Protein AF-A0A9E0DJP1-F1 (afdb_monomer)

Foldseek 3Di:
DDDDDDDDDDDDPVVVVVVVVVCVVVVHDPVVVVVVVVVVVVVVVVVVVVCVVVVVVCVVVVNDDPVSVVVVVVVVVD

Secondary structure (DSSP, 8-state):
------------HHHHHHHHHHHHHHT--HHHHHHHHHHHHHHHHHHHHHHHHHHHHHHHTT--SHHHHHHHHHHHH-

Mean predicted aligned error: 6.41 Å

Solvent-accessible surface area (backbone atoms only — not comparable to full-atom values): 4803 Å² total; per-residue (Å²): 131,90,85,80,84,90,83,86,81,88,73,59,68,71,57,49,57,52,50,53,53,50,30,64,76,69,73,51,53,72,69,56,53,52,55,48,53,51,49,51,54,53,48,52,54,52,50,52,52,50,50,56,54,48,53,55,53,32,50,77,71,70,40,83,53,71,67,49,52,52,52,52,54,54,67,72,75,110

pLDDT: mean 92.63, std 7.78, range [48.34, 98.06]

Structure (mmCIF, N/CA/C/O backbone):
data_AF-A0A9E0DJP1-F1
#
_entry.id   AF-A0A9E0DJP1-F1
#
loop_
_atom_site.group_PDB
_atom_site.id
_atom_site.type_symbol
_atom_site.label_atom_id
_atom_site.label_alt_id
_atom_site.label_comp_id
_atom_site.label_asym_id
_atom_site.label_entity_id
_atom_site.label_seq_id
_atom_site.pdbx_PDB_ins_code
_atom_site.Cartn_x
_atom_site.Cartn_y
_atom_site.Cartn_z
_atom_site.occupancy
_atom_site.B_iso_or_equiv
_atom_site.auth_seq_id
_atom_site.auth_comp_id
_atom_site.auth_asym_id
_atom_site.auth_atom_id
_atom_site.pdbx_PDB_model_num
ATOM 1 N N . MET A 1 1 ? 14.620 -4.760 17.935 1.00 48.34 1 MET A N 1
ATOM 2 C CA . MET A 1 1 ? 13.670 -3.787 18.519 1.00 48.34 1 MET A CA 1
ATOM 3 C C . MET A 1 1 ? 12.878 -3.176 17.369 1.00 48.34 1 MET A C 1
ATOM 5 O O . MET A 1 1 ? 13.498 -2.577 16.500 1.00 48.34 1 MET A O 1
ATOM 9 N N . ARG A 1 2 ? 11.562 -3.410 17.260 1.00 57.03 2 ARG A N 1
ATOM 10 C CA . ARG A 1 2 ? 10.747 -2.746 16.226 1.00 57.03 2 ARG A CA 1
ATOM 11 C C . ARG A 1 2 ? 10.530 -1.299 16.678 1.00 57.03 2 ARG A C 1
ATOM 13 O O . ARG A 1 2 ? 9.834 -1.084 17.661 1.00 57.03 2 ARG A O 1
ATOM 20 N N . SER A 1 3 ? 11.178 -0.341 16.019 1.00 82.56 3 SER A N 1
ATOM 21 C CA . SER A 1 3 ? 10.940 1.086 16.255 1.00 82.56 3 SER A CA 1
ATOM 22 C C . SER A 1 3 ? 9.732 1.514 15.426 1.00 82.56 3 SER A C 1
ATOM 24 O O . SER A 1 3 ? 9.733 1.335 14.209 1.00 82.56 3 SER A O 1
ATOM 26 N N . SER A 1 4 ? 8.687 2.025 16.072 1.00 85.06 4 SER A N 1
ATOM 27 C CA . SER A 1 4 ? 7.528 2.619 15.403 1.00 85.06 4 SER A CA 1
ATOM 28 C C . SER A 1 4 ? 7.337 4.045 15.893 1.00 85.06 4 SER A C 1
ATOM 30 O O . SER A 1 4 ? 7.385 4.288 17.097 1.00 85.06 4 SER A O 1
ATOM 32 N N . VAL A 1 5 ? 7.079 4.967 14.969 1.00 92.38 5 VAL A N 1
ATOM 33 C CA . VAL A 1 5 ? 6.721 6.358 15.274 1.00 92.38 5 VAL A CA 1
ATOM 34 C C . VAL A 1 5 ? 5.199 6.492 15.215 1.00 92.38 5 VAL A C 1
ATOM 36 O O . VAL A 1 5 ? 4.568 5.934 14.318 1.00 92.38 5 VAL A O 1
ATOM 39 N N . VAL A 1 6 ? 4.608 7.207 16.175 1.00 92.88 6 VAL A N 1
ATOM 40 C CA . VAL A 1 6 ? 3.160 7.462 16.222 1.00 92.88 6 VAL A CA 1
ATOM 41 C C . VAL A 1 6 ? 2.827 8.673 15.363 1.00 92.88 6 VAL A C 1
ATOM 43 O O . VAL A 1 6 ? 3.413 9.739 15.542 1.00 92.88 6 VAL A O 1
ATOM 46 N N . TRP A 1 7 ? 1.879 8.507 14.444 1.00 92.62 7 TRP A N 1
ATOM 47 C CA . TRP A 1 7 ? 1.305 9.579 13.632 1.00 92.62 7 TRP A CA 1
ATOM 48 C C . TRP A 1 7 ? -0.171 9.754 13.999 1.00 92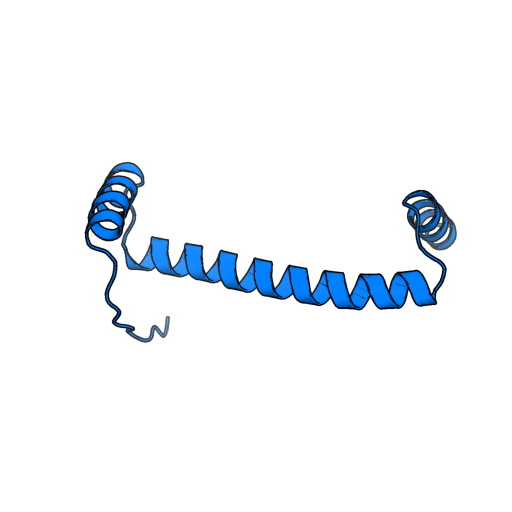.62 7 TRP A C 1
ATOM 50 O O . TRP A 1 7 ? -0.848 8.772 14.302 1.00 92.62 7 TRP A O 1
ATOM 60 N N . SER A 1 8 ? -0.662 10.994 13.967 1.00 93.94 8 SER A N 1
ATOM 61 C CA . SER A 1 8 ? -2.069 11.334 14.205 1.00 93.94 8 SER A CA 1
ATOM 62 C C . SER A 1 8 ? -2.577 12.203 13.060 1.00 93.94 8 SER A C 1
ATOM 64 O O . SER A 1 8 ? -1.909 13.160 12.672 1.00 93.94 8 SER A O 1
ATOM 66 N N . PHE A 1 9 ? -3.733 11.850 12.508 1.00 93.38 9 PHE A N 1
ATOM 67 C CA . PHE A 1 9 ? -4.395 12.565 11.421 1.00 93.38 9 PHE A CA 1
ATOM 68 C C . PHE A 1 9 ? -5.911 12.379 11.535 1.00 93.38 9 PHE A C 1
ATOM 70 O O . PHE A 1 9 ? -6.383 11.423 12.151 1.00 93.38 9 PHE A O 1
ATOM 77 N N . SER A 1 10 ? -6.672 13.304 10.955 1.00 95.56 10 SER A N 1
ATOM 78 C CA . SER A 1 10 ? -8.126 13.208 10.851 1.00 95.56 10 SER A CA 1
ATOM 79 C C . SER A 1 10 ? -8.542 12.511 9.557 1.00 95.56 10 SER A C 1
ATOM 81 O O . SER A 1 10 ? -7.844 12.581 8.545 1.00 95.56 10 SER A O 1
ATOM 83 N N . LEU A 1 11 ? -9.702 11.859 9.596 1.00 95.06 11 LEU A N 1
ATOM 84 C CA . LEU A 1 11 ? -10.347 11.236 8.445 1.00 95.06 11 LEU A CA 1
ATOM 85 C C . LEU A 1 11 ? -11.752 11.820 8.256 1.00 95.06 11 LEU A C 1
ATOM 87 O O . LEU A 1 11 ? -12.364 12.238 9.246 1.00 95.06 11 LEU A O 1
ATOM 91 N N . PRO A 1 12 ? -12.274 11.841 7.018 1.00 98.06 12 PRO A N 1
ATOM 92 C CA . PRO A 1 12 ? -13.699 12.032 6.779 1.00 98.06 12 PRO A CA 1
ATOM 93 C C . PRO A 1 12 ? -14.528 11.027 7.610 1.00 98.06 12 PRO A C 1
ATOM 95 O O . PRO A 1 12 ? -14.122 9.865 7.705 1.00 98.06 12 PRO A O 1
ATOM 98 N N . PRO A 1 13 ? -15.639 11.440 8.254 1.00 97.06 13 PRO A N 1
ATOM 99 C CA . PRO A 1 13 ? -16.414 10.555 9.129 1.00 97.06 13 PRO A CA 1
ATOM 100 C C . PRO A 1 13 ? -16.940 9.2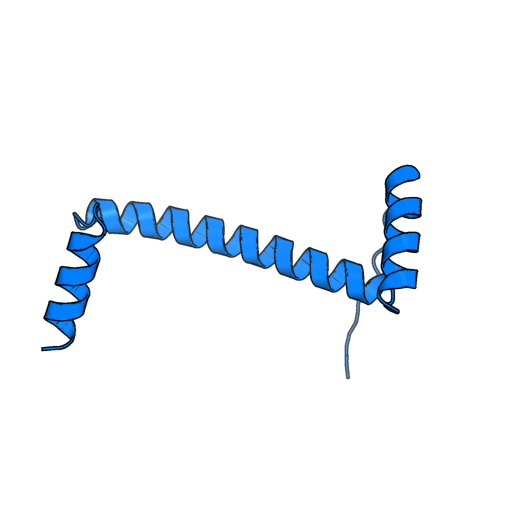99 8.425 1.00 97.06 13 PRO A C 1
ATOM 102 O O . PRO A 1 13 ? -16.813 8.200 8.949 1.00 97.06 13 PRO A O 1
ATOM 105 N N . ASP A 1 14 ? -17.446 9.465 7.206 1.00 97.81 14 ASP A N 1
ATOM 106 C CA . ASP A 1 14 ? -17.912 8.388 6.331 1.00 97.81 14 ASP A CA 1
ATOM 107 C C . ASP A 1 14 ? -16.807 7.368 6.028 1.00 97.81 14 ASP A C 1
ATOM 109 O O . ASP A 1 14 ? -17.017 6.161 6.135 1.00 97.81 14 ASP A O 1
ATOM 113 N N . MET A 1 15 ? -15.600 7.853 5.733 1.00 97.12 15 MET A N 1
ATOM 114 C CA . MET A 1 15 ? -14.437 6.994 5.533 1.00 97.12 15 MET A CA 1
ATOM 115 C C . MET A 1 15 ? -14.066 6.246 6.816 1.00 97.12 15 MET A C 1
ATOM 117 O O . MET A 1 15 ? -13.715 5.072 6.760 1.00 97.12 15 MET A O 1
ATOM 121 N N . ALA A 1 16 ? -14.121 6.900 7.978 1.00 96.44 16 ALA A N 1
ATOM 122 C CA . ALA A 1 16 ? -13.816 6.240 9.243 1.00 96.44 16 ALA A CA 1
ATOM 123 C C . ALA A 1 16 ? -14.781 5.071 9.510 1.00 96.44 16 ALA A C 1
ATOM 125 O O . ALA A 1 16 ? -14.319 3.986 9.861 1.00 96.44 16 ALA A O 1
ATOM 126 N N . ASP A 1 17 ? -16.080 5.267 9.274 1.00 97.19 17 ASP A N 1
ATOM 127 C CA . ASP A 1 17 ? -17.108 4.234 9.449 1.00 97.19 17 ASP A CA 1
ATOM 128 C C . ASP A 1 17 ? -16.897 3.036 8.503 1.00 97.19 17 ASP A C 1
ATOM 130 O O . ASP A 1 17 ? -17.003 1.870 8.907 1.00 97.19 17 ASP A O 1
ATOM 134 N N . GLU A 1 18 ? -16.538 3.304 7.246 1.00 97.06 18 GLU A N 1
ATOM 135 C CA . GLU A 1 18 ? -16.205 2.262 6.271 1.00 97.06 18 GLU A CA 1
ATOM 136 C C . GLU A 1 18 ? -14.965 1.466 6.702 1.00 97.06 18 GLU A C 1
ATOM 138 O O . GLU A 1 18 ? -14.972 0.231 6.699 1.00 97.06 18 GLU A O 1
ATOM 143 N N . LEU A 1 19 ? -13.911 2.157 7.146 1.00 96.31 19 LEU A N 1
ATOM 144 C CA . LEU A 1 19 ? -12.684 1.507 7.596 1.00 96.31 19 LEU A CA 1
ATOM 145 C C . LEU A 1 19 ? -12.907 0.634 8.834 1.00 96.31 19 LEU A C 1
ATOM 147 O O . LEU A 1 19 ? -12.326 -0.447 8.910 1.00 96.31 19 LEU A O 1
ATOM 151 N N . GLU A 1 20 ? -13.746 1.046 9.787 1.00 95.94 20 GLU A N 1
ATOM 152 C CA . GLU A 1 20 ? -14.098 0.193 10.932 1.00 95.94 20 GLU A CA 1
ATOM 153 C C . GLU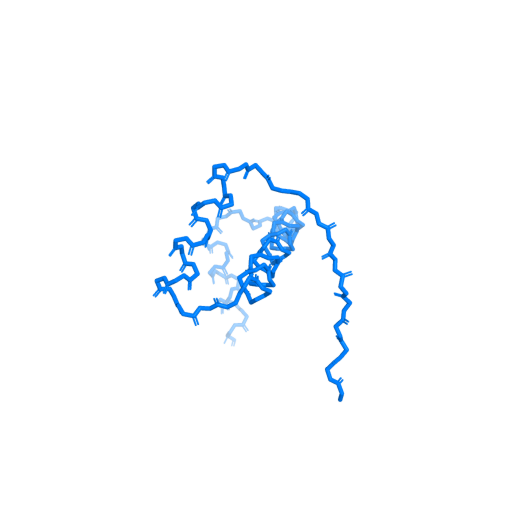 A 1 20 ? -14.772 -1.106 10.480 1.00 95.94 20 GLU A C 1
ATOM 155 O O . GLU A 1 20 ? -14.442 -2.185 10.976 1.00 95.94 20 GLU A O 1
ATOM 160 N N . THR A 1 21 ? -15.661 -1.028 9.486 1.00 96.81 21 THR A N 1
ATOM 161 C CA . THR A 1 21 ? -16.324 -2.211 8.920 1.00 96.81 21 THR A CA 1
ATOM 162 C C . THR A 1 21 ? -15.304 -3.181 8.319 1.00 96.81 21 THR A C 1
ATOM 164 O O . THR A 1 21 ? -15.340 -4.378 8.617 1.00 96.81 21 THR A O 1
ATOM 167 N N . ILE A 1 22 ? -14.351 -2.666 7.536 1.00 96.56 22 ILE A N 1
ATOM 168 C CA . ILE A 1 22 ? -13.268 -3.457 6.932 1.00 96.56 22 ILE A CA 1
ATOM 169 C C . ILE A 1 22 ? -12.407 -4.118 8.014 1.00 96.56 22 ILE A C 1
ATOM 171 O O . ILE A 1 22 ? -12.122 -5.312 7.947 1.00 96.56 22 ILE A O 1
ATOM 175 N N . LEU A 1 23 ? -12.013 -3.367 9.044 1.00 96.69 23 LEU A N 1
ATOM 176 C CA . LEU A 1 23 ? -11.153 -3.874 10.117 1.00 96.69 23 LEU A CA 1
ATOM 177 C C . LEU A 1 23 ? -11.804 -5.019 10.898 1.00 96.69 23 LEU A C 1
ATOM 179 O O . LEU A 1 23 ? -11.121 -5.992 11.231 1.00 96.69 23 LEU A O 1
ATOM 183 N N . VAL A 1 24 ? -13.113 -4.925 11.158 1.00 96.31 24 VAL A N 1
ATOM 184 C CA . VAL A 1 24 ? -13.890 -5.994 11.803 1.00 96.31 24 VAL A CA 1
ATOM 185 C C . VAL A 1 24 ? -13.938 -7.240 10.919 1.00 96.31 24 VAL A C 1
ATOM 187 O O . VAL A 1 24 ? -13.686 -8.340 11.410 1.00 96.31 24 VAL A O 1
ATOM 190 N N . GLN A 1 25 ? -14.225 -7.080 9.624 1.00 96.50 25 GLN A N 1
ATOM 191 C CA . GLN A 1 25 ? -14.302 -8.198 8.678 1.00 96.50 25 GLN A CA 1
ATOM 192 C C . GLN A 1 25 ? -12.952 -8.904 8.499 1.00 96.50 25 GLN 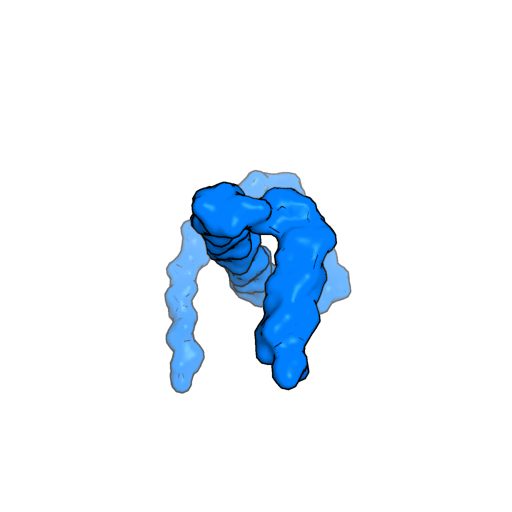A C 1
ATOM 194 O O . GLN A 1 25 ? -12.891 -10.134 8.475 1.00 96.50 25 GLN A O 1
ATOM 199 N N . GLU A 1 26 ? -11.866 -8.137 8.412 1.00 95.81 26 GLU A N 1
ATOM 200 C CA . GLU A 1 26 ? -10.518 -8.664 8.192 1.00 95.81 26 GLU A CA 1
ATOM 201 C C . GLU A 1 26 ? -9.812 -9.107 9.484 1.00 95.81 26 GLU A C 1
ATOM 203 O O . GLU A 1 26 ? -8.750 -9.723 9.408 1.00 95.81 26 GLU A O 1
ATOM 208 N N . GLN A 1 27 ? -10.377 -8.818 10.665 1.00 96.50 27 GLN A N 1
ATOM 209 C CA . GLN A 1 27 ? -9.753 -9.057 11.976 1.00 96.50 27 GLN A CA 1
ATOM 210 C C . GLN A 1 27 ? -8.357 -8.414 12.088 1.00 96.50 27 GLN A C 1
ATOM 212 O O . GLN A 1 27 ? -7.396 -9.029 12.558 1.00 96.50 27 GLN A O 1
ATOM 217 N N . ARG A 1 28 ? -8.237 -7.157 11.644 1.00 94.69 28 ARG A N 1
ATOM 218 C CA . ARG A 1 28 ? -6.973 -6.399 11.601 1.00 94.69 28 ARG A CA 1
ATOM 219 C C . ARG A 1 28 ? -7.024 -5.152 12.468 1.00 94.69 28 ARG A C 1
ATOM 221 O O . ARG A 1 28 ? -8.082 -4.633 12.805 1.00 94.69 28 ARG A O 1
ATOM 228 N N . THR A 1 29 ? -5.851 -4.623 12.799 1.00 95.50 29 THR A N 1
ATOM 229 C CA . THR A 1 29 ? -5.718 -3.339 13.498 1.00 95.50 29 THR A CA 1
ATOM 230 C C . THR A 1 29 ? -5.645 -2.160 12.523 1.00 95.50 29 THR A C 1
ATOM 232 O O . THR A 1 29 ? -5.101 -2.273 11.422 1.00 95.50 29 THR A O 1
ATOM 235 N N . LYS A 1 30 ? -6.090 -0.974 12.967 1.00 94.88 30 LYS A N 1
ATOM 236 C CA . LYS A 1 30 ? -5.958 0.297 12.219 1.00 94.88 30 LYS A CA 1
ATOM 237 C C . LYS A 1 30 ? -4.539 0.516 11.704 1.00 94.88 30 LYS A C 1
ATOM 239 O O . LYS A 1 30 ? -4.320 0.844 10.543 1.00 94.88 30 LYS A O 1
ATOM 244 N N . SER A 1 31 ? -3.556 0.290 12.572 1.00 94.31 31 SER A N 1
ATOM 245 C CA . SER A 1 31 ? -2.151 0.492 12.237 1.00 94.31 31 SER A CA 1
ATOM 246 C C . SER A 1 31 ? -1.649 -0.501 11.186 1.00 94.31 31 SER A C 1
ATOM 248 O O . SER A 1 31 ? -0.751 -0.161 10.423 1.00 94.31 31 SER A O 1
ATOM 250 N N . GLU A 1 32 ? -2.180 -1.725 11.127 1.00 95.38 32 GLU A N 1
ATOM 251 C CA . GLU A 1 32 ? -1.841 -2.679 10.062 1.00 95.38 32 GLU A CA 1
ATOM 252 C C . GLU A 1 32 ? -2.411 -2.252 8.721 1.00 95.38 32 GLU A C 1
ATOM 254 O O . GLU A 1 32 ? -1.665 -2.235 7.742 1.00 95.38 32 GLU A O 1
ATOM 259 N N . LEU A 1 33 ? -3.686 -1.867 8.698 1.00 95.44 33 LEU A N 1
ATOM 260 C CA . LEU A 1 33 ? -4.349 -1.374 7.500 1.00 95.44 33 LEU A CA 1
ATOM 261 C C . LEU A 1 33 ? -3.628 -0.140 6.942 1.00 95.44 33 LEU A C 1
ATOM 263 O O . LEU A 1 33 ? -3.211 -0.143 5.787 1.00 95.44 33 LEU A O 1
ATOM 267 N N . VAL A 1 34 ? -3.386 0.876 7.778 1.00 94.94 34 VAL A N 1
ATOM 268 C CA . VAL A 1 34 ? -2.706 2.113 7.359 1.00 94.94 34 VAL A CA 1
ATOM 269 C C . VAL A 1 34 ? -1.287 1.826 6.864 1.00 94.94 34 VAL A C 1
ATOM 271 O O . VAL A 1 34 ? -0.880 2.342 5.828 1.00 94.94 34 VAL A O 1
ATOM 274 N N . ARG A 1 35 ? -0.520 0.967 7.550 1.00 94.62 35 ARG A N 1
ATOM 275 C CA . ARG A 1 35 ? 0.829 0.598 7.083 1.00 94.62 35 ARG A CA 1
ATOM 276 C C . ARG A 1 35 ? 0.817 -0.166 5.763 1.00 94.62 35 ARG A C 1
ATOM 278 O O . ARG A 1 35 ? 1.800 -0.082 5.034 1.00 94.62 35 ARG A O 1
ATOM 285 N N . GLU A 1 36 ? -0.201 -0.977 5.497 1.00 96.25 36 GLU A N 1
ATOM 286 C CA . GLU A 1 36 ? -0.347 -1.676 4.215 1.00 96.25 36 GLU A CA 1
ATOM 287 C C . GLU A 1 36 ? -0.703 -0.692 3.102 1.00 96.25 36 GLU A C 1
ATOM 289 O O . GLU A 1 36 ? 0.009 -0.617 2.105 1.00 96.25 36 GLU A O 1
ATOM 294 N N . ALA A 1 37 ? -1.717 0.145 3.323 1.00 95.75 37 ALA A N 1
ATOM 295 C CA . ALA A 1 37 ? -2.134 1.169 2.371 1.00 95.75 37 ALA A CA 1
ATOM 296 C C . ALA A 1 37 ? -0.976 2.112 2.000 1.00 95.75 37 ALA A C 1
ATOM 298 O O . ALA A 1 37 ? -0.730 2.367 0.823 1.00 95.75 37 ALA A O 1
ATOM 299 N N . LEU A 1 38 ? -0.198 2.567 2.990 1.00 96.00 38 LEU A N 1
ATOM 300 C CA . LEU A 1 38 ? 0.975 3.409 2.747 1.00 96.00 38 LEU A CA 1
ATOM 301 C C . LEU A 1 38 ? 2.085 2.675 1.981 1.00 96.00 38 LEU A C 1
ATOM 303 O O . LEU A 1 38 ? 2.754 3.291 1.154 1.00 96.00 38 LEU A O 1
ATOM 307 N N . ARG A 1 39 ? 2.283 1.370 2.215 1.00 96.44 39 ARG A N 1
ATOM 308 C CA . ARG A 1 39 ? 3.250 0.570 1.444 1.00 96.44 39 ARG A CA 1
ATOM 309 C C . ARG A 1 39 ? 2.846 0.468 -0.022 1.00 96.44 39 ARG A C 1
ATOM 311 O O . ARG A 1 39 ? 3.708 0.670 -0.873 1.00 96.44 39 ARG A O 1
ATOM 318 N N . HIS A 1 40 ? 1.568 0.222 -0.305 1.00 97.62 40 HIS A N 1
ATOM 319 C CA . HIS A 1 40 ? 1.047 0.230 -1.673 1.00 97.62 40 HIS A CA 1
ATOM 320 C C . HIS A 1 40 ? 1.210 1.603 -2.326 1.00 97.62 40 HIS A C 1
ATOM 322 O O . HIS A 1 40 ? 1.843 1.700 -3.372 1.00 97.62 40 HIS A O 1
ATOM 328 N N . TYR A 1 41 ? 0.783 2.673 -1.650 1.00 96.81 41 TYR A N 1
ATOM 329 C CA . TYR A 1 41 ? 0.923 4.041 -2.154 1.00 96.81 41 TYR A CA 1
ATOM 330 C C . TYR A 1 41 ? 2.376 4.392 -2.526 1.00 96.81 41 TYR A C 1
ATOM 332 O O . TYR A 1 41 ? 2.648 4.927 -3.601 1.00 96.81 41 TYR A O 1
ATOM 340 N N . MET A 1 42 ? 3.338 4.055 -1.659 1.00 97.00 42 MET A N 1
ATOM 341 C CA . MET A 1 42 ? 4.759 4.296 -1.925 1.00 97.00 42 MET A CA 1
ATOM 342 C C . MET A 1 42 ? 5.308 3.419 -3.057 1.00 97.00 42 MET A C 1
ATOM 344 O O . MET A 1 42 ? 6.136 3.885 -3.844 1.00 97.00 42 MET A O 1
ATOM 348 N N . ALA A 1 43 ? 4.889 2.153 -3.132 1.00 96.75 43 ALA A N 1
ATOM 349 C CA . ALA A 1 43 ? 5.314 1.234 -4.182 1.00 96.75 43 ALA A CA 1
ATOM 350 C C . ALA A 1 43 ? 4.813 1.688 -5.559 1.00 96.75 43 ALA A C 1
ATOM 352 O O . ALA A 1 43 ? 5.607 1.738 -6.498 1.00 96.75 43 ALA A O 1
ATOM 353 N N . ASP A 1 44 ? 3.551 2.102 -5.656 1.00 96.75 44 ASP A N 1
ATOM 354 C CA . ASP A 1 44 ? 2.940 2.582 -6.896 1.00 96.75 44 ASP A CA 1
ATOM 355 C C . ASP A 1 44 ? 3.589 3.884 -7.372 1.00 96.75 44 ASP A C 1
ATOM 357 O O . ASP A 1 44 ? 3.926 4.029 -8.552 1.00 96.75 44 ASP A O 1
ATOM 361 N N . ALA A 1 45 ? 3.857 4.811 -6.446 1.00 95.31 45 ALA A N 1
ATOM 362 C CA . ALA A 1 45 ? 4.589 6.037 -6.748 1.00 95.31 45 ALA A CA 1
ATOM 363 C C . ALA A 1 45 ? 5.998 5.731 -7.287 1.00 95.31 45 ALA A C 1
ATOM 365 O O . ALA A 1 45 ? 6.428 6.306 -8.291 1.00 95.31 45 ALA A O 1
ATOM 366 N N . LYS A 1 46 ? 6.709 4.781 -6.663 1.00 96.00 46 LYS A N 1
ATOM 367 C CA . LYS A 1 46 ? 8.035 4.346 -7.117 1.00 96.00 46 LYS A CA 1
ATOM 368 C C . LYS A 1 46 ? 7.972 3.678 -8.492 1.00 96.00 46 LYS A C 1
ATOM 370 O O . LYS A 1 46 ? 8.807 3.976 -9.343 1.00 96.00 46 LYS A O 1
ATOM 375 N N . TRP A 1 47 ? 7.007 2.788 -8.714 1.00 95.25 47 TRP A N 1
ATOM 376 C CA . TRP A 1 47 ? 6.829 2.106 -9.994 1.00 95.25 47 TRP A CA 1
ATOM 377 C C . TRP A 1 47 ? 6.538 3.094 -11.120 1.00 95.25 47 TRP A C 1
ATOM 379 O O . TRP A 1 47 ? 7.171 3.026 -12.170 1.00 95.25 47 TRP A O 1
ATOM 389 N N . THR A 1 48 ? 5.659 4.063 -10.870 1.00 95.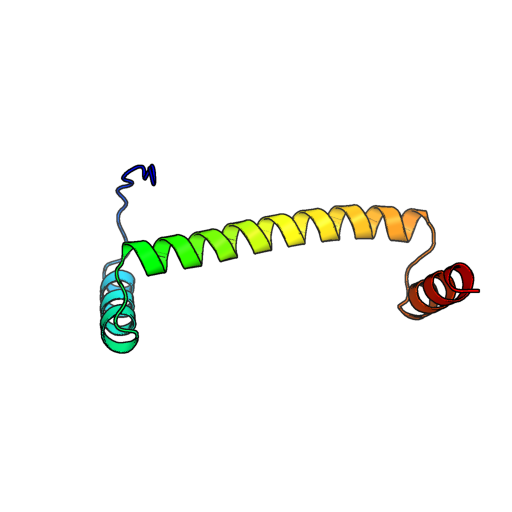06 48 THR A N 1
ATOM 390 C CA . THR A 1 48 ? 5.327 5.126 -11.826 1.00 95.06 48 THR A CA 1
ATOM 391 C C . THR A 1 48 ? 6.567 5.926 -12.221 1.00 95.06 48 THR A C 1
ATOM 393 O O . THR A 1 48 ? 6.808 6.134 -13.410 1.00 95.06 48 THR A O 1
ATOM 396 N N . ALA A 1 49 ? 7.394 6.318 -11.248 1.00 95.25 49 ALA A N 1
ATOM 397 C CA . ALA A 1 49 ? 8.636 7.040 -11.518 1.00 95.25 49 ALA A CA 1
ATOM 398 C C . ALA A 1 49 ? 9.619 6.207 -12.362 1.00 95.25 49 ALA A C 1
ATOM 400 O O . ALA A 1 49 ? 10.155 6.698 -13.356 1.0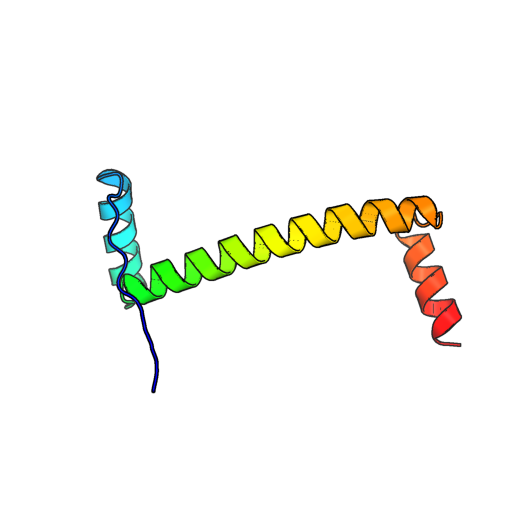0 95.25 49 ALA A O 1
ATOM 401 N N . ILE A 1 50 ? 9.808 4.928 -12.011 1.00 95.88 50 ILE A N 1
ATOM 402 C CA . ILE A 1 50 ? 10.672 4.005 -12.762 1.00 95.88 50 ILE A CA 1
ATOM 403 C C . ILE A 1 50 ? 10.155 3.825 -14.191 1.00 95.88 50 ILE A C 1
ATOM 405 O O . ILE A 1 50 ? 10.933 3.904 -15.137 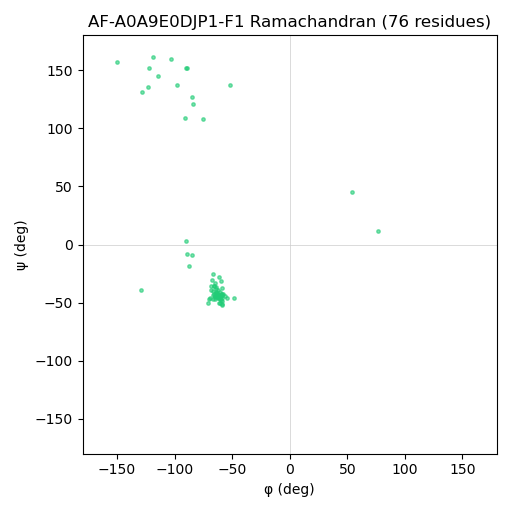1.00 95.88 50 ILE A O 1
ATOM 409 N N . GLN A 1 51 ? 8.852 3.609 -14.371 1.00 93.88 51 GLN A N 1
ATOM 410 C CA . GLN A 1 51 ? 8.256 3.452 -15.695 1.00 93.88 51 GLN A CA 1
ATOM 411 C C . GLN A 1 51 ? 8.454 4.690 -16.565 1.00 93.88 51 GLN A C 1
ATOM 413 O O . GLN A 1 51 ? 8.83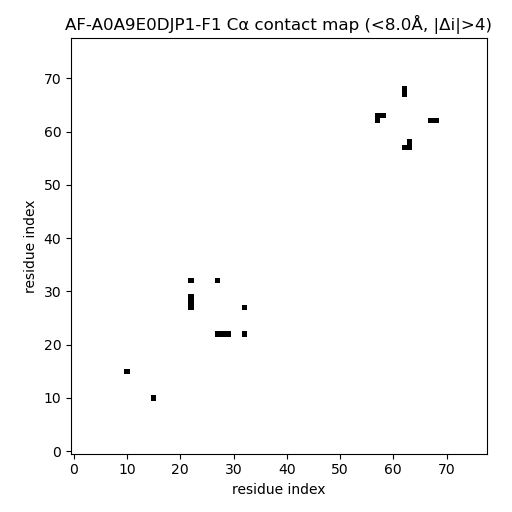1 4.562 -17.728 1.00 93.88 51 GLN A O 1
ATOM 418 N N . GLN A 1 52 ? 8.242 5.887 -16.014 1.00 94.19 52 GLN A N 1
ATOM 419 C CA . GLN A 1 52 ? 8.468 7.132 -16.745 1.00 94.19 52 GLN A CA 1
ATOM 420 C C . GLN A 1 52 ? 9.918 7.231 -17.222 1.00 94.19 52 GLN A C 1
ATOM 422 O O . GLN A 1 52 ? 10.158 7.406 -18.418 1.00 94.19 52 GLN A O 1
ATOM 427 N N . GLU A 1 53 ? 10.876 7.040 -16.316 1.00 95.62 53 GLU A N 1
ATOM 428 C CA . GLU A 1 53 ? 12.301 7.093 -16.634 1.00 95.62 53 GLU A CA 1
ATOM 429 C C . GLU A 1 53 ? 12.706 6.042 -17.678 1.00 95.62 53 GLU A C 1
ATOM 431 O O . GLU A 1 53 ? 13.341 6.369 -18.686 1.00 95.62 53 GLU A O 1
ATOM 436 N N . LEU A 1 54 ? 12.319 4.782 -17.471 1.00 93.44 54 LEU A N 1
ATOM 437 C CA . LEU A 1 54 ? 12.657 3.691 -18.379 1.00 93.44 54 LEU A CA 1
ATOM 438 C C . LEU A 1 54 ? 11.992 3.861 -19.744 1.00 93.44 54 LEU A C 1
ATOM 440 O O . LEU A 1 54 ? 12.634 3.577 -20.749 1.00 93.44 54 LEU A O 1
ATOM 444 N N . SER A 1 55 ? 10.764 4.382 -19.811 1.00 91.12 55 SER A N 1
ATOM 445 C CA . SER A 1 55 ? 10.086 4.630 -21.089 1.00 91.12 55 SER A CA 1
ATOM 446 C C . SER A 1 55 ? 10.813 5.676 -21.940 1.00 91.12 55 SER A C 1
ATOM 448 O O . SER A 1 55 ? 10.891 5.532 -23.159 1.00 91.12 55 SER A O 1
ATOM 450 N N . ILE A 1 56 ? 11.390 6.707 -21.311 1.00 93.31 56 ILE A N 1
ATOM 451 C CA . ILE A 1 56 ? 12.194 7.724 -22.000 1.00 93.31 56 ILE A CA 1
ATOM 452 C C . ILE A 1 56 ? 13.477 7.090 -22.540 1.00 93.31 56 ILE A C 1
ATOM 454 O O . ILE A 1 56 ? 13.819 7.282 -23.707 1.00 93.31 56 ILE A O 1
ATOM 458 N N . ARG A 1 57 ? 14.167 6.297 -21.711 1.00 93.88 57 ARG A N 1
ATOM 459 C CA . ARG A 1 57 ? 15.398 5.598 -22.106 1.00 93.88 57 ARG A CA 1
ATOM 460 C C . ARG A 1 57 ? 15.150 4.581 -23.224 1.00 93.88 57 ARG A C 1
ATOM 462 O O . ARG A 1 57 ? 15.910 4.558 -24.185 1.00 93.88 57 ARG A O 1
ATOM 469 N N . ALA A 1 58 ? 14.079 3.793 -23.128 1.00 91.75 58 ALA A N 1
ATOM 470 C CA . ALA A 1 58 ? 13.683 2.802 -24.127 1.00 91.75 58 ALA A CA 1
ATOM 471 C C . ALA A 1 58 ? 13.436 3.453 -25.493 1.00 91.75 58 ALA A C 1
ATOM 473 O O . ALA A 1 58 ? 14.038 3.040 -26.480 1.00 91.75 58 ALA A O 1
ATOM 474 N N . ARG A 1 59 ? 12.665 4.550 -25.536 1.00 91.12 59 ARG A N 1
ATOM 475 C CA . ARG A 1 59 ? 12.455 5.315 -26.776 1.00 91.12 59 ARG A CA 1
ATOM 476 C C . ARG A 1 59 ? 13.761 5.860 -27.348 1.00 91.12 59 ARG A C 1
ATOM 478 O O . ARG A 1 59 ? 13.969 5.773 -28.553 1.00 91.12 59 ARG A O 1
ATOM 485 N N . GLY A 1 60 ? 14.648 6.390 -26.501 1.00 92.06 60 GLY A N 1
ATOM 486 C CA . GLY A 1 60 ? 15.976 6.849 -26.925 1.00 92.06 60 GLY A CA 1
ATOM 487 C C . GLY A 1 60 ? 16.854 5.733 -27.506 1.00 92.06 60 GLY A C 1
ATOM 488 O O . GLY A 1 60 ? 17.685 6.000 -28.367 1.00 92.06 60 GLY A O 1
ATOM 489 N N . ALA A 1 61 ? 16.637 4.490 -27.075 1.00 91.38 61 ALA A N 1
ATOM 490 C CA . ALA A 1 61 ? 17.296 3.294 -27.591 1.00 91.38 61 ALA A CA 1
ATOM 491 C C . ALA A 1 61 ? 16.553 2.632 -28.771 1.00 91.38 61 ALA A C 1
ATOM 493 O O . ALA A 1 61 ? 16.984 1.584 -29.242 1.00 91.38 61 ALA A O 1
ATOM 494 N N . GLY A 1 62 ? 15.448 3.218 -29.251 1.00 92.81 62 GLY A N 1
ATOM 495 C CA . GLY A 1 62 ? 14.646 2.670 -30.349 1.00 92.81 62 GLY A CA 1
ATOM 496 C C . GLY A 1 62 ? 13.734 1.498 -29.968 1.00 92.81 62 GLY A C 1
ATOM 497 O O . GLY A 1 62 ? 13.189 0.861 -30.858 1.00 92.81 62 GLY A O 1
ATOM 498 N N . ILE A 1 63 ? 13.547 1.225 -28.675 1.00 92.38 63 ILE A N 1
ATOM 499 C CA . ILE A 1 63 ? 12.672 0.164 -28.157 1.00 92.38 63 ILE A CA 1
ATOM 500 C C . ILE A 1 63 ? 11.284 0.769 -27.938 1.00 92.38 63 ILE A C 1
ATOM 502 O O . ILE A 1 63 ? 11.100 1.603 -27.043 1.00 92.38 63 ILE A O 1
ATOM 506 N N . ILE A 1 64 ? 10.316 0.394 -28.775 1.00 89.06 64 ILE A N 1
ATOM 507 C CA . ILE A 1 64 ? 8.990 1.030 -28.816 1.00 89.06 64 ILE A CA 1
ATOM 508 C C . ILE A 1 64 ? 7.876 -0.016 -28.741 1.00 89.06 64 ILE A C 1
ATOM 510 O O . ILE A 1 64 ? 6.871 0.212 -28.067 1.00 89.06 64 ILE A O 1
ATOM 514 N N . ALA A 1 65 ? 8.055 -1.151 -29.413 1.00 91.31 65 ALA A N 1
ATOM 515 C CA . ALA A 1 65 ? 7.114 -2.256 -29.443 1.00 91.31 65 ALA A CA 1
ATOM 516 C C . ALA A 1 65 ? 7.564 -3.407 -28.537 1.00 91.31 65 ALA A C 1
ATOM 518 O O . ALA A 1 65 ? 8.740 -3.567 -28.211 1.00 91.31 65 ALA A O 1
ATOM 519 N N . GLU A 1 66 ? 6.611 -4.255 -28.166 1.00 89.31 66 GLU A N 1
ATOM 520 C CA . GLU A 1 66 ? 6.878 -5.476 -27.402 1.00 89.31 66 GLU A CA 1
ATOM 521 C C . GLU A 1 66 ? 7.853 -6.413 -28.135 1.00 89.31 66 GLU A C 1
ATOM 523 O O . GLU A 1 66 ? 8.762 -6.964 -27.517 1.00 89.31 66 GLU A O 1
ATOM 528 N N . SER A 1 67 ? 7.754 -6.495 -29.466 1.00 92.62 67 SER A N 1
ATOM 529 C CA . SER A 1 67 ? 8.671 -7.273 -30.307 1.00 92.62 67 SER A CA 1
ATOM 530 C C . SER A 1 67 ? 10.130 -6.822 -30.202 1.00 92.62 67 SER A C 1
ATOM 532 O O . SER A 1 67 ? 11.035 -7.645 -30.322 1.00 92.62 67 SER A O 1
ATOM 534 N N . ASP A 1 68 ? 10.378 -5.528 -29.961 1.00 91.25 68 ASP A N 1
ATOM 535 C CA . ASP A 1 68 ? 11.739 -4.999 -29.804 1.00 91.25 68 ASP A CA 1
ATOM 536 C C . ASP A 1 68 ? 12.374 -5.523 -28.509 1.00 91.25 68 ASP A C 1
ATOM 538 O O . ASP A 1 68 ? 13.572 -5.809 -28.459 1.00 91.25 68 ASP A O 1
ATOM 542 N N . VAL A 1 69 ? 11.559 -5.678 -27.460 1.00 89.31 69 VAL A N 1
ATOM 543 C CA . VAL A 1 69 ? 11.978 -6.249 -26.175 1.00 89.31 69 VAL A CA 1
ATOM 544 C C . VAL A 1 69 ? 12.265 -7.737 -26.325 1.00 89.31 69 VAL A C 1
ATOM 546 O O . VAL A 1 69 ? 13.298 -8.203 -25.847 1.00 89.31 69 VAL A O 1
ATOM 549 N N . GLU A 1 70 ? 11.383 -8.474 -26.999 1.00 92.00 70 GLU A N 1
ATOM 550 C CA . GLU A 1 70 ? 11.544 -9.913 -27.227 1.00 92.00 70 GLU A CA 1
ATOM 551 C C . GLU A 1 70 ? 12.832 -10.211 -28.008 1.00 92.00 70 GLU A C 1
ATOM 553 O O . GLU A 1 70 ? 13.669 -10.985 -27.544 1.00 92.00 70 GLU A O 1
ATOM 558 N N . TYR A 1 71 ? 13.076 -9.479 -29.100 1.00 91.88 71 TYR A N 1
ATOM 559 C CA . TYR A 1 71 ? 14.319 -9.578 -29.868 1.00 91.88 71 TYR A CA 1
ATOM 560 C C . TYR A 1 71 ? 15.570 -9.284 -29.019 1.00 91.88 71 TYR A C 1
ATOM 562 O O . TYR A 1 71 ? 16.578 -9.992 -29.099 1.00 91.88 71 TYR A O 1
ATOM 570 N N . LEU A 1 72 ? 15.524 -8.251 -28.170 1.00 90.25 72 LEU A N 1
ATOM 571 C CA . LEU A 1 72 ? 16.629 -7.911 -27.269 1.00 90.25 72 LEU A CA 1
ATOM 572 C C . LEU A 1 72 ? 16.915 -9.022 -26.258 1.00 90.25 72 LEU A C 1
ATOM 574 O O . LEU A 1 72 ? 18.072 -9.358 -26.018 1.00 90.25 72 LEU A O 1
ATOM 578 N N . VAL A 1 73 ? 15.873 -9.601 -25.668 1.00 91.94 73 VAL A N 1
ATOM 579 C CA . VAL A 1 73 ? 16.024 -10.679 -24.689 1.00 91.94 73 VAL A CA 1
ATOM 580 C C . VAL A 1 73 ? 16.584 -11.940 -25.347 1.00 91.94 73 VAL A C 1
ATOM 582 O O . VAL A 1 73 ? 17.502 -12.547 -24.793 1.00 91.94 73 VAL A O 1
ATOM 585 N N . ASP A 1 74 ? 16.087 -12.309 -26.525 1.00 94.12 74 ASP A N 1
ATOM 586 C CA . ASP A 1 74 ? 16.556 -13.487 -27.259 1.00 94.12 74 ASP A CA 1
ATOM 587 C C . ASP A 1 74 ? 18.004 -13.335 -27.740 1.00 94.12 74 ASP A C 1
ATOM 589 O O . ASP A 1 74 ? 18.807 -14.265 -27.613 1.00 94.12 74 ASP A O 1
ATOM 593 N N . SER A 1 75 ? 18.378 -12.139 -28.205 1.00 90.75 75 SER A N 1
ATOM 594 C CA . SER A 1 75 ? 19.754 -11.856 -28.633 1.00 90.75 75 SER A CA 1
ATOM 595 C C . SER A 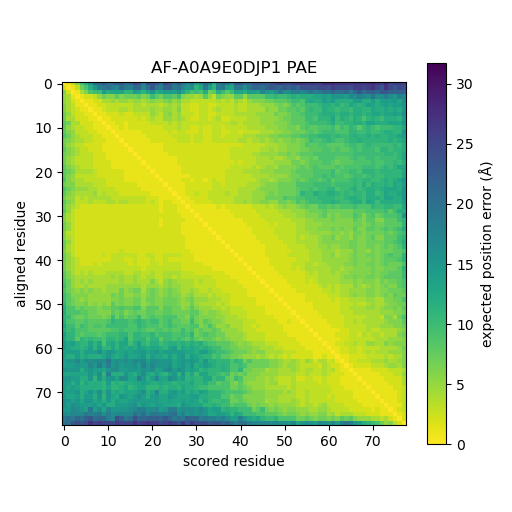1 75 ? 20.777 -11.887 -27.489 1.00 90.75 75 SER A C 1
ATOM 597 O O . SER A 1 75 ? 21.943 -12.172 -27.739 1.00 90.75 75 SER A O 1
ATOM 599 N N . LEU A 1 76 ? 20.364 -11.642 -26.237 1.00 90.88 76 LEU A N 1
ATOM 600 C CA . LEU A 1 76 ? 21.231 -11.718 -25.049 1.00 90.88 76 LEU A CA 1
ATOM 601 C C . LEU A 1 76 ? 21.318 -13.118 -24.422 1.00 90.88 76 LEU A C 1
ATOM 603 O O . LEU A 1 76 ? 22.211 -13.369 -23.613 1.00 90.88 76 LEU A O 1
ATOM 607 N N . ARG A 1 77 ? 20.366 -14.006 -24.727 1.00 88.31 77 ARG A N 1
ATOM 608 C CA . ARG A 1 77 ? 20.317 -15.386 -24.209 1.00 88.31 77 ARG A CA 1
ATOM 609 C C . ARG A 1 77 ? 21.070 -16.398 -25.083 1.00 88.31 77 ARG A C 1
ATOM 611 O O . ARG A 1 77 ? 21.192 -17.549 -24.665 1.00 88.31 77 ARG A O 1
ATOM 618 N N . SER A 1 78 ? 21.525 -15.978 -26.263 1.00 66.12 78 SER A N 1
ATOM 619 C CA . SER A 1 78 ? 22.249 -16.782 -27.262 1.00 66.12 78 SER A CA 1
ATOM 620 C C . SER A 1 78 ? 23.762 -16.661 -27.096 1.00 66.12 78 SER A C 1
ATOM 622 O O . SER A 1 78 ? 24.454 -17.679 -27.318 1.00 66.12 78 SER A O 1
#

Sequence (78 aa):
MRSSVVWSFSLPPDMADELETILVQEQRTKSELVREALRHYMADAKWTAIQQELSIRARGAGIIAESDVEYLVDSLRS

Radius of gyration: 21.14 Å; Cα contacts (8 Å, |Δi|>4): 11; chains: 1; bounding box: 40×30×49 Å